Protein AF-A0A485AIQ1-F1 (afdb_monomer)

Foldseek 3Di:
DQDDQDDPQLQVVLLVVVVVVLVVCVVVVNDNQNDEDESDAPPSDDPVSNVSCVVCVVVVCVSVHHYDYDHDDDDDDPVPD

Mean predicted aligned error: 5.19 Å

Radius of gyration: 14.33 Å; Cα contacts (8 Å, |Δi|>4): 67; chains: 1; bounding box: 35×19×40 Å

Solvent-accessible surface area (backbone atoms only — not comparable to full-atom values): 5162 Å² total; per-residue (Å²): 113,74,78,77,63,81,67,96,48,58,53,63,54,52,52,51,50,48,55,57,48,51,57,50,38,46,75,71,72,43,59,71,90,78,50,70,47,61,90,47,42,58,59,51,46,54,72,69,49,39,52,57,37,58,79,48,49,73,63,60,51,79,74,77,47,55,78,47,88,58,79,47,91,73,88,77,82,68,88,84,115

Organism: Kluyvera cryocrescens (NCBI:txid580)

InterPro domains:
  IPR000489 Pterin-binding domain [PF00809] (1-69)
  IPR000489 Pterin-binding domain [PS50972] (1-81)
  IPR011005 Dihydropteroate synthase-like superfamily [G3DSA:3.20.20.20] (1-72)
  IPR011005 Dihydropteroate synthase-like superfamily [SSF51717] (1-69)
  IPR045031 Dihydropteroate synthase-like [PTHR20941] (1-69)

pLDDT: mean 88.91, std 13.64, range [48.12, 98.44]

Nearest PDB structures (foldseek):
  5u10-assembly1_A  TM=1.003E+00  e=1.255E-08  Escherichia coli CFT073
  5jq9-assembly1_B  TM=9.778E-01  e=3.679E-07  Yersinia pestis KIM D27
  3tzf-assembly1_B  TM=9.890E-01  e=9.297E-07  Yersinia pestis
  6ofw-assembly1_B  TM=9.395E-01  e=1.604E-05  Xanthomonas albilineans GPE PC73
  6ofw-assembly1_A  TM=9.382E-01  e=2.550E-05  Xanthomonas albilineans GPE PC73

Sequence (81 aa):
MQDAPKYQDVFAEVNQYFVDQIARCERAGISKDKLLLDPGFGFGKNLSHNYALLARLSEFHHFGLPLFVRYVAQVDDWSTA

Structure (mmCIF, N/CA/C/O backbone):
data_AF-A0A485AIQ1-F1
#
_entry.id   AF-A0A485AIQ1-F1
#
loop_
_atom_site.group_PDB
_atom_site.id
_atom_site.type_symbol
_atom_site.label_atom_id
_atom_site.label_alt_id
_atom_site.label_comp_id
_atom_site.label_asym_id
_atom_site.label_entity_id
_atom_site.label_seq_id
_atom_site.pdbx_PDB_ins_code
_atom_site.Cartn_x
_atom_site.Cartn_y
_atom_site.Cartn_z
_atom_site.occupancy
_atom_site.B_iso_or_equiv
_atom_site.auth_seq_id
_atom_site.auth_comp_id
_atom_site.auth_asym_id
_atom_site.auth_atom_id
_atom_site.pdbx_PDB_model_num
ATOM 1 N N . MET A 1 1 ? 13.817 -10.454 -1.712 1.00 51.12 1 MET A N 1
ATOM 2 C CA . MET A 1 1 ? 12.851 -9.328 -1.783 1.00 51.12 1 MET A CA 1
ATOM 3 C C . MET A 1 1 ? 13.004 -8.475 -3.047 1.00 51.12 1 MET A C 1
ATOM 5 O O . MET A 1 1 ? 12.022 -7.846 -3.405 1.00 51.12 1 MET A O 1
ATOM 9 N N . GLN A 1 2 ? 14.162 -8.465 -3.731 1.00 54.34 2 GLN A N 1
ATOM 10 C CA . GLN A 1 2 ? 14.381 -7.750 -5.009 1.00 54.34 2 GLN A CA 1
ATOM 11 C C . GLN A 1 2 ? 14.720 -8.674 -6.204 1.00 54.34 2 GLN A C 1
ATOM 13 O O . GLN A 1 2 ? 14.962 -8.178 -7.297 1.00 54.34 2 GLN A O 1
ATOM 18 N N . ASP A 1 3 ? 14.696 -10.003 -6.046 1.00 50.69 3 ASP A N 1
ATOM 19 C CA . ASP A 1 3 ? 14.873 -10.906 -7.192 1.00 50.69 3 ASP A CA 1
ATOM 20 C C . ASP A 1 3 ? 13.591 -10.952 -8.029 1.00 50.69 3 ASP A C 1
ATOM 22 O O . ASP A 1 3 ? 12.589 -11.532 -7.614 1.00 50.69 3 ASP A O 1
ATOM 26 N N . ALA A 1 4 ? 13.641 -10.299 -9.193 1.00 60.34 4 ALA A N 1
ATOM 27 C CA . ALA A 1 4 ? 12.635 -10.313 -10.256 1.00 60.34 4 ALA A CA 1
ATOM 28 C C . ALA A 1 4 ? 11.177 -10.140 -9.774 1.00 60.34 4 ALA A C 1
ATOM 30 O O . ALA A 1 4 ? 10.373 -11.067 -9.916 1.00 60.34 4 ALA A O 1
ATOM 31 N N . PRO A 1 5 ? 10.793 -8.964 -9.236 1.00 66.38 5 PRO A N 1
ATOM 32 C CA . PRO A 1 5 ? 9.401 -8.703 -8.897 1.00 66.38 5 PRO A CA 1
ATOM 33 C C . PRO A 1 5 ? 8.531 -8.792 -10.154 1.00 66.38 5 PRO A C 1
ATOM 35 O O . PRO A 1 5 ? 8.744 -8.055 -11.117 1.00 66.38 5 PRO A O 1
ATOM 38 N N . LYS A 1 6 ? 7.557 -9.703 -10.144 1.00 77.75 6 LYS A N 1
ATOM 39 C CA . LYS A 1 6 ? 6.597 -9.900 -11.232 1.00 77.75 6 LYS A CA 1
ATOM 40 C C . LYS A 1 6 ? 5.209 -9.575 -10.709 1.00 77.75 6 LYS A C 1
ATOM 42 O O . LYS A 1 6 ? 4.701 -10.309 -9.871 1.00 77.75 6 LYS A O 1
ATOM 47 N N . TYR A 1 7 ? 4.634 -8.502 -11.230 1.00 84.62 7 TYR A N 1
ATOM 48 C CA . TYR A 1 7 ? 3.222 -8.179 -11.067 1.00 84.62 7 TYR A CA 1
ATOM 49 C C . TYR A 1 7 ? 2.572 -8.237 -12.443 1.00 84.62 7 TYR A C 1
ATOM 51 O O . TYR A 1 7 ? 3.197 -7.856 -13.436 1.00 84.62 7 TYR A O 1
ATOM 59 N N . GLN A 1 8 ? 1.333 -8.713 -12.508 1.00 87.38 8 GLN A N 1
ATOM 60 C CA . GLN A 1 8 ? 0.506 -8.541 -13.703 1.00 87.38 8 GLN A CA 1
ATOM 61 C C . GLN A 1 8 ? -0.154 -7.160 -13.681 1.00 87.38 8 GLN A C 1
ATOM 63 O O . GLN A 1 8 ? -0.144 -6.454 -14.686 1.00 87.38 8 GLN A O 1
ATOM 68 N N . ASP A 1 9 ? -0.652 -6.753 -12.511 1.00 92.81 9 ASP A N 1
ATOM 69 C CA . ASP A 1 9 ? -1.104 -5.394 -12.222 1.00 92.81 9 ASP A CA 1
ATOM 70 C C . ASP A 1 9 ? -0.724 -5.066 -10.775 1.00 92.81 9 ASP A C 1
ATOM 72 O O . ASP A 1 9 ? -1.378 -5.482 -9.815 1.00 92.81 9 ASP A O 1
ATOM 76 N N . VAL A 1 10 ? 0.351 -4.289 -10.622 1.00 94.75 10 VAL A N 1
ATOM 77 C CA . VAL A 1 10 ? 0.875 -3.900 -9.307 1.00 94.75 10 VAL A CA 1
ATOM 78 C C . VAL A 1 10 ? -0.177 -3.197 -8.451 1.00 94.75 10 VAL A C 1
ATOM 80 O O . VAL A 1 10 ? -0.187 -3.373 -7.236 1.00 94.75 10 VAL A O 1
ATOM 83 N N . PHE A 1 11 ? -1.071 -2.412 -9.055 1.00 96.06 11 PHE A N 1
ATOM 84 C CA . PHE A 1 11 ? -2.101 -1.717 -8.300 1.00 96.06 11 PHE A CA 1
ATOM 85 C C . PHE A 1 11 ? -3.151 -2.704 -7.801 1.00 96.06 11 PHE A C 1
ATOM 87 O O . PHE A 1 11 ? -3.470 -2.683 -6.615 1.00 96.06 11 PHE A O 1
ATOM 94 N N . ALA A 1 12 ? -3.664 -3.580 -8.671 1.00 96.75 12 ALA A N 1
ATOM 95 C CA . ALA A 1 12 ? -4.691 -4.548 -8.290 1.00 96.75 12 ALA A CA 1
ATOM 96 C C . ALA A 1 12 ? -4.196 -5.483 -7.176 1.00 96.75 12 ALA A C 1
ATOM 98 O O . ALA A 1 12 ? -4.908 -5.728 -6.201 1.00 96.75 12 ALA A O 1
ATOM 99 N N . GLU A 1 13 ? -2.950 -5.942 -7.282 1.00 96.75 13 GLU A N 1
ATOM 100 C CA . GLU A 1 13 ? -2.330 -6.827 -6.297 1.00 96.75 13 GLU A CA 1
ATOM 101 C C . GLU A 1 13 ? -2.084 -6.113 -4.953 1.00 96.75 13 GLU A C 1
ATOM 103 O O . GLU A 1 13 ? -2.412 -6.658 -3.898 1.00 96.75 13 GLU A O 1
ATOM 108 N N . VAL A 1 14 ? -1.591 -4.866 -4.961 1.00 96.62 14 VAL A N 1
ATOM 109 C CA . VAL A 1 14 ? -1.436 -4.058 -3.732 1.00 96.62 14 VAL A CA 1
ATOM 110 C C . VAL A 1 14 ? -2.795 -3.708 -3.116 1.00 96.62 14 VAL A C 1
A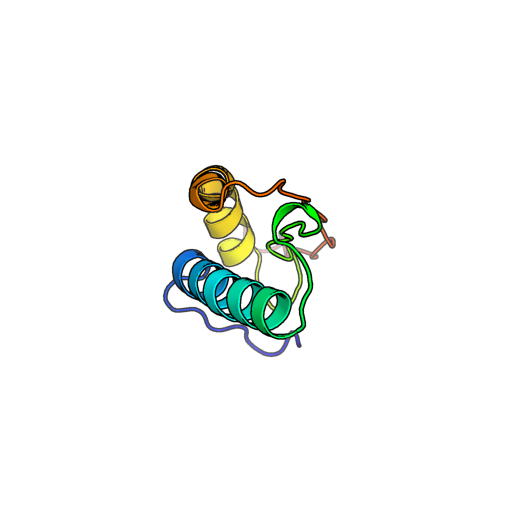TOM 112 O O . VAL A 1 14 ? -2.952 -3.748 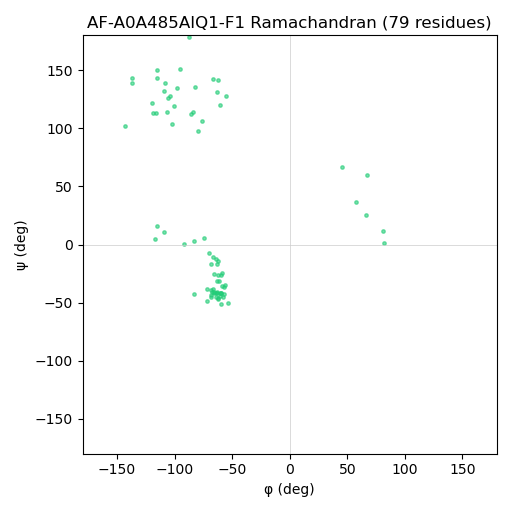-1.896 1.00 96.62 14 VAL A O 1
ATOM 115 N N . ASN A 1 15 ? -3.800 -3.410 -3.939 1.00 97.69 15 ASN A N 1
ATOM 116 C CA . ASN A 1 15 ? -5.157 -3.140 -3.483 1.00 97.69 15 ASN A CA 1
ATOM 117 C C . ASN A 1 15 ? -5.764 -4.359 -2.778 1.00 97.69 15 ASN A C 1
ATOM 119 O O . ASN A 1 15 ? -6.301 -4.226 -1.679 1.00 97.69 15 ASN A O 1
ATOM 123 N N . GLN A 1 16 ? -5.639 -5.549 -3.373 1.00 98.00 16 GLN A N 1
ATOM 124 C CA . GLN A 1 16 ? -6.111 -6.786 -2.752 1.00 98.00 16 GLN A CA 1
ATOM 125 C C . GLN A 1 16 ? -5.363 -7.076 -1.447 1.00 98.00 16 GLN A C 1
ATOM 127 O O . GLN A 1 16 ? -5.981 -7.429 -0.444 1.00 98.00 16 GLN A O 1
ATOM 132 N N . TYR A 1 17 ? -4.049 -6.842 -1.419 1.00 97.44 17 TYR A N 1
ATOM 133 C CA . TYR A 1 17 ? -3.265 -6.970 -0.195 1.00 97.44 17 TYR A CA 1
ATOM 134 C C . TYR A 1 17 ? -3.803 -6.075 0.933 1.00 97.44 17 TYR A C 1
ATOM 136 O O . TYR A 1 17 ? -3.928 -6.532 2.072 1.00 97.44 17 TYR A O 1
ATOM 144 N N . PHE A 1 18 ? -4.171 -4.822 0.641 1.00 98.06 18 PHE A N 1
ATOM 145 C CA . PHE A 1 18 ? -4.776 -3.941 1.643 1.00 98.06 18 PHE A CA 1
ATOM 146 C C . PHE A 1 18 ? -6.130 -4.444 2.141 1.00 98.06 18 PHE A C 1
ATOM 148 O O . PHE A 1 18 ? -6.350 -4.411 3.350 1.00 98.06 18 PHE A O 1
ATOM 155 N N . VAL A 1 19 ? -7.000 -4.956 1.262 1.00 98.19 19 VAL A N 1
ATOM 156 C CA . VAL A 1 19 ? -8.275 -5.581 1.671 1.00 98.19 19 VAL A CA 1
ATOM 157 C C . VAL A 1 19 ? -8.020 -6.672 2.713 1.00 98.19 19 VAL A C 1
ATOM 159 O O . VAL A 1 19 ? -8.604 -6.652 3.800 1.00 98.19 19 VAL A O 1
ATOM 162 N N . ASP A 1 20 ? -7.090 -7.579 2.418 1.00 98.38 20 ASP A N 1
ATOM 163 C CA . ASP A 1 20 ? -6.801 -8.726 3.275 1.00 98.38 20 ASP A CA 1
ATOM 164 C C . ASP A 1 20 ? -6.177 -8.305 4.616 1.00 98.38 20 ASP A C 1
ATOM 166 O O . ASP A 1 20 ? -6.532 -8.846 5.671 1.00 98.38 20 ASP A O 1
ATOM 170 N N . GLN A 1 21 ? -5.261 -7.326 4.605 1.00 98.25 21 GLN A N 1
ATOM 171 C CA . GLN A 1 21 ? -4.617 -6.845 5.831 1.00 98.25 21 GLN A CA 1
ATOM 172 C C . GLN A 1 21 ? -5.560 -6.019 6.710 1.00 98.25 21 GLN A C 1
ATOM 174 O O . GLN A 1 21 ? -5.531 -6.194 7.928 1.00 98.25 21 GLN A O 1
ATOM 179 N N . ILE A 1 22 ? -6.427 -5.182 6.134 1.00 98.25 22 ILE A N 1
ATOM 180 C CA . ILE A 1 22 ? -7.444 -4.446 6.901 1.00 98.25 22 ILE A CA 1
ATOM 181 C C . ILE A 1 22 ? -8.357 -5.445 7.618 1.00 98.25 22 ILE A C 1
ATOM 183 O O . ILE A 1 22 ? -8.476 -5.395 8.842 1.00 98.25 22 ILE A O 1
ATOM 187 N N . ALA A 1 23 ? -8.896 -6.431 6.891 1.00 98.19 23 ALA A N 1
ATOM 188 C CA . ALA A 1 23 ? -9.753 -7.463 7.472 1.00 98.19 23 ALA A CA 1
ATOM 189 C C . ALA A 1 23 ? -9.025 -8.308 8.534 1.00 98.19 23 ALA A C 1
ATOM 191 O O . ALA A 1 23 ? -9.630 -8.810 9.485 1.00 98.19 23 ALA A O 1
ATOM 192 N N . ARG A 1 24 ? -7.711 -8.513 8.392 1.00 98.44 24 ARG A N 1
ATOM 193 C CA . ARG A 1 24 ? -6.886 -9.171 9.414 1.00 98.44 24 ARG A CA 1
ATOM 194 C C . ARG A 1 24 ? -6.751 -8.317 10.676 1.00 98.44 24 ARG A C 1
ATOM 196 O O . ARG A 1 24 ? -6.890 -8.862 11.769 1.00 98.44 24 ARG A O 1
ATOM 203 N N . CYS A 1 25 ? -6.486 -7.020 10.539 1.00 98.25 25 CYS A N 1
ATOM 204 C CA . CYS A 1 25 ? -6.390 -6.085 11.659 1.00 98.25 25 CYS A CA 1
ATOM 205 C C . CYS A 1 25 ? -7.718 -5.977 12.418 1.00 98.25 25 CYS A C 1
ATOM 207 O O . CYS A 1 25 ? -7.728 -6.104 13.642 1.00 98.25 25 CYS A O 1
ATOM 209 N N . GLU A 1 26 ? -8.835 -5.841 11.703 1.00 97.81 26 GLU A N 1
ATOM 210 C CA . GLU A 1 26 ? -10.172 -5.771 12.302 1.00 97.81 26 GLU A CA 1
ATOM 211 C C . GLU A 1 26 ? -10.508 -7.049 13.083 1.00 97.81 26 GLU A C 1
ATOM 213 O O . GLU A 1 26 ? -10.940 -6.977 14.233 1.00 97.81 26 GLU A O 1
ATOM 218 N N . ARG A 1 27 ? -10.213 -8.234 12.524 1.00 98.38 27 ARG A N 1
ATOM 219 C CA . ARG A 1 27 ? -10.374 -9.520 13.233 1.00 98.38 27 ARG A CA 1
ATOM 220 C C . ARG A 1 27 ? -9.497 -9.648 14.478 1.00 98.38 27 ARG A C 1
ATOM 222 O O . ARG A 1 27 ? -9.849 -10.393 15.386 1.00 98.38 27 ARG A O 1
ATOM 229 N N . ALA A 1 28 ? -8.370 -8.944 14.525 1.00 98.38 28 ALA A N 1
ATOM 230 C CA . ALA A 1 28 ? -7.504 -8.878 15.699 1.00 98.38 28 ALA A CA 1
ATOM 231 C C . ALA A 1 28 ? -7.965 -7.825 16.731 1.00 98.38 28 ALA A C 1
ATOM 233 O O . ALA A 1 28 ? -7.284 -7.621 17.733 1.00 98.38 28 ALA A O 1
ATOM 234 N N . GLY A 1 29 ? -9.097 -7.149 16.500 1.00 98.25 29 GLY A N 1
ATOM 235 C CA . GLY A 1 29 ? -9.627 -6.105 17.380 1.00 98.25 29 GLY A CA 1
ATOM 236 C C . GLY A 1 29 ? -8.979 -4.730 17.186 1.00 98.25 29 GLY A C 1
ATOM 237 O O . GLY A 1 29 ? -9.177 -3.834 18.008 1.00 98.25 29 GLY A O 1
ATOM 238 N N . ILE A 1 30 ? -8.202 -4.536 16.116 1.00 98.38 30 ILE A N 1
ATOM 239 C CA . ILE A 1 30 ? -7.637 -3.231 15.767 1.00 98.38 30 ILE A CA 1
ATOM 240 C C . ILE A 1 30 ? -8.681 -2.476 14.951 1.00 98.38 30 ILE A C 1
ATOM 242 O O . ILE A 1 30 ? -8.999 -2.853 13.826 1.00 98.38 30 ILE A O 1
ATOM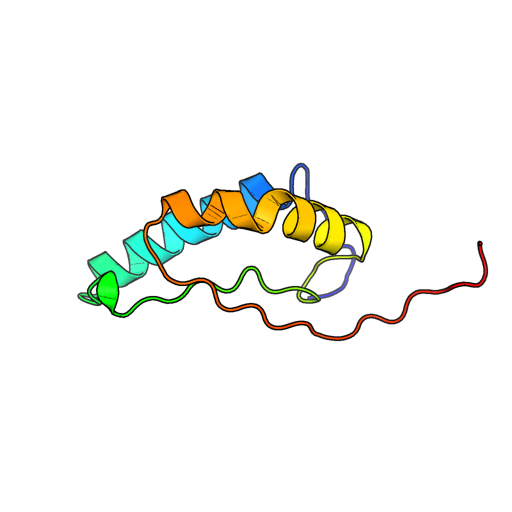 246 N N . SER A 1 31 ? -9.211 -1.403 15.532 1.00 96.56 31 SER A N 1
ATOM 247 C CA . SER A 1 31 ? -10.188 -0.550 14.861 1.00 96.56 31 SER A CA 1
ATOM 248 C C . SER A 1 31 ? -9.596 0.112 13.613 1.00 96.56 31 SER A C 1
ATOM 250 O O . SER A 1 31 ? -8.433 0.525 13.606 1.00 96.56 31 SER A O 1
ATOM 252 N N . LYS A 1 32 ? -10.411 0.213 12.560 1.00 96.19 32 LYS A N 1
ATOM 253 C CA . LYS A 1 32 ? -10.009 0.696 11.235 1.00 96.19 32 LYS A CA 1
ATOM 254 C C . LYS A 1 32 ? -9.437 2.119 11.262 1.00 96.19 32 LYS A C 1
ATOM 256 O O . LYS A 1 32 ? -8.467 2.393 10.571 1.00 96.19 32 LYS A O 1
ATOM 261 N N . ASP A 1 33 ? -9.959 3.001 12.108 1.00 96.56 33 ASP A N 1
ATOM 262 C CA . ASP A 1 33 ? -9.477 4.380 12.309 1.00 96.56 33 ASP A CA 1
ATOM 263 C C . ASP A 1 33 ? -8.036 4.480 12.849 1.00 96.56 33 ASP A C 1
ATOM 265 O O . ASP A 1 33 ? -7.425 5.545 12.784 1.00 96.56 33 ASP A O 1
ATOM 269 N N . LYS A 1 34 ? -7.470 3.377 13.351 1.00 97.06 34 LYS A N 1
ATOM 270 C CA . LYS A 1 34 ? -6.069 3.289 13.794 1.00 97.06 34 LYS A CA 1
ATOM 271 C C . LYS A 1 34 ? -5.114 2.825 12.693 1.00 97.06 34 LYS A C 1
ATOM 273 O O . LYS A 1 34 ? -3.925 2.649 12.960 1.00 97.06 34 LYS A O 1
ATOM 278 N N . LEU A 1 35 ? -5.621 2.565 11.488 1.00 97.81 35 LEU A N 1
ATOM 279 C CA . LEU A 1 35 ? -4.840 2.047 10.370 1.00 97.81 35 LEU A CA 1
ATOM 280 C C . LEU A 1 35 ? -4.361 3.171 9.448 1.00 97.81 35 LEU A C 1
ATOM 282 O O . LEU A 1 35 ? -5.010 4.201 9.280 1.00 97.81 35 LEU A O 1
ATOM 286 N N . LEU A 1 36 ? -3.221 2.922 8.813 1.00 97.38 36 LEU A N 1
ATOM 287 C CA . LEU A 1 36 ? -2.586 3.768 7.810 1.00 97.38 36 LEU A CA 1
ATOM 288 C C . LEU A 1 36 ? -2.098 2.856 6.684 1.00 97.38 36 LEU A C 1
ATOM 290 O O . LEU A 1 36 ? -1.581 1.772 6.965 1.00 97.38 36 LEU A O 1
ATOM 294 N N . LEU A 1 37 ? -2.256 3.272 5.429 1.00 97.69 37 LEU A N 1
ATOM 295 C CA . LEU A 1 37 ? -1.843 2.465 4.278 1.00 97.69 37 LEU A CA 1
ATOM 296 C C . LEU A 1 37 ? -0.547 3.009 3.668 1.00 97.69 37 LEU A C 1
ATOM 298 O O . LEU A 1 37 ? -0.473 4.190 3.335 1.00 97.69 37 LEU A O 1
ATOM 302 N N . ASP A 1 38 ? 0.447 2.135 3.487 1.00 96.56 38 ASP A N 1
ATOM 303 C CA . ASP A 1 38 ? 1.697 2.417 2.764 1.00 96.56 38 ASP A CA 1
ATOM 304 C C . ASP A 1 38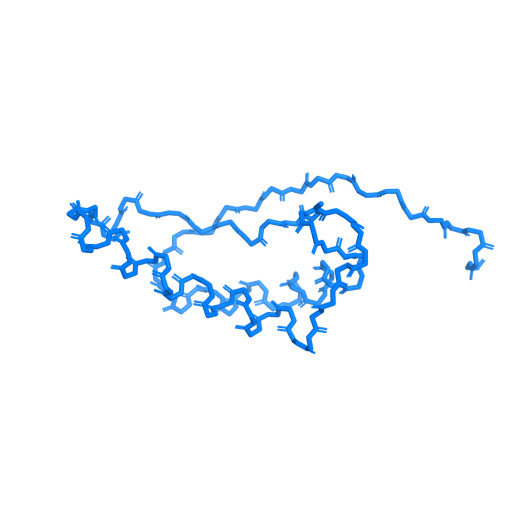 ? 1.817 1.479 1.548 1.00 96.56 38 ASP A C 1
ATOM 306 O O . ASP A 1 38 ? 1.972 0.267 1.734 1.00 96.56 38 ASP A O 1
ATOM 310 N N . PRO A 1 39 ? 1.749 1.995 0.302 1.00 94.81 39 PRO A N 1
ATOM 311 C CA . PRO A 1 39 ? 1.911 1.192 -0.919 1.00 94.81 39 PRO A CA 1
ATOM 312 C C . PRO A 1 39 ? 3.325 0.607 -1.110 1.00 94.81 39 PRO A C 1
ATOM 314 O O . PRO A 1 39 ? 3.540 -0.255 -1.972 1.00 94.81 39 PRO A O 1
ATOM 317 N N . GLY A 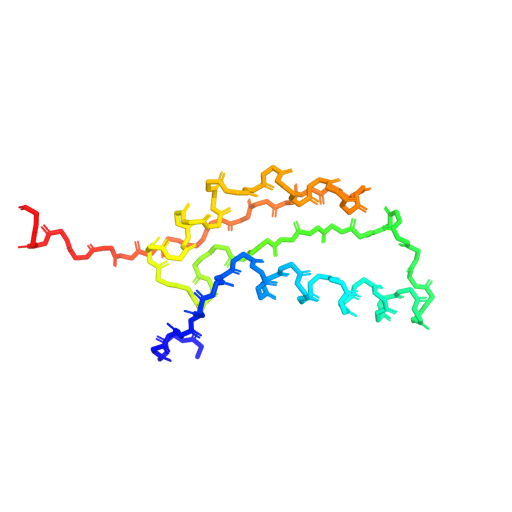1 40 ? 4.301 1.052 -0.312 1.00 93.19 40 GLY A N 1
ATOM 318 C CA . GLY A 1 40 ? 5.643 0.484 -0.232 1.00 93.19 40 GLY A CA 1
ATOM 319 C C . GLY A 1 40 ? 6.457 0.686 -1.506 1.00 93.19 40 GLY A C 1
ATOM 320 O O . GLY A 1 40 ? 6.885 -0.292 -2.129 1.00 93.19 40 GLY A O 1
ATOM 321 N N . PHE A 1 41 ? 6.675 1.942 -1.904 1.00 92.44 41 PHE A N 1
ATOM 322 C CA . PHE A 1 41 ? 7.529 2.269 -3.048 1.00 92.44 41 PHE A CA 1
ATOM 323 C C . PHE A 1 41 ? 8.974 1.826 -2.789 1.00 92.44 41 PHE A C 1
ATOM 325 O O . PHE A 1 41 ? 9.542 2.085 -1.727 1.00 92.44 41 PHE A O 1
ATOM 332 N N . GLY A 1 42 ? 9.564 1.134 -3.765 1.00 86.56 42 GLY A N 1
ATOM 333 C CA . GLY A 1 42 ? 10.921 0.583 -3.657 1.00 86.56 42 GLY A CA 1
ATOM 334 C C . GLY A 1 42 ? 11.033 -0.752 -2.902 1.00 86.56 42 GLY A C 1
ATOM 335 O O . GLY A 1 42 ? 12.129 -1.306 -2.803 1.00 86.56 42 GLY A O 1
ATOM 336 N N . PHE A 1 43 ? 9.921 -1.325 -2.424 1.00 87.88 43 PHE A N 1
ATOM 337 C CA . PHE A 1 43 ? 9.889 -2.652 -1.795 1.00 87.88 43 PHE A CA 1
ATOM 338 C C . PHE A 1 43 ? 9.352 -3.704 -2.763 1.00 87.88 43 PHE A C 1
ATOM 340 O O . PHE A 1 43 ? 8.144 -3.779 -2.997 1.00 87.88 43 PHE A O 1
ATOM 347 N N . GLY A 1 44 ? 10.253 -4.519 -3.325 1.00 86.56 44 GLY A N 1
ATOM 348 C CA . GLY A 1 44 ? 9.888 -5.602 -4.243 1.00 86.56 44 GLY A CA 1
ATOM 349 C C . GLY A 1 44 ? 9.111 -5.111 -5.460 1.00 86.56 44 GLY A C 1
ATOM 350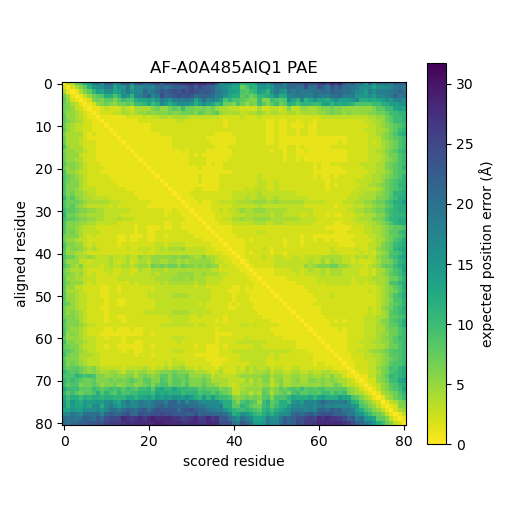 O O . GLY A 1 44 ? 8.180 -5.776 -5.893 1.00 86.56 44 GLY A O 1
ATOM 351 N N . LYS A 1 45 ? 9.456 -3.924 -5.967 1.00 89.12 45 LYS A N 1
ATOM 352 C CA . LYS A 1 45 ? 8.893 -3.257 -7.148 1.00 89.12 45 LYS A CA 1
ATOM 353 C C . LYS A 1 45 ? 10.057 -2.672 -7.945 1.00 89.12 45 LYS A C 1
ATOM 355 O O . LYS A 1 45 ? 11.022 -2.219 -7.335 1.00 89.12 45 LYS A O 1
ATOM 360 N N . ASN A 1 46 ? 9.982 -2.703 -9.273 1.00 89.06 46 ASN A N 1
ATOM 361 C CA . ASN A 1 46 ? 10.909 -1.957 -10.126 1.00 89.06 46 ASN A CA 1
ATOM 362 C C . ASN A 1 46 ? 10.370 -0.531 -10.347 1.00 89.06 46 ASN A C 1
ATOM 364 O O . ASN A 1 46 ? 9.276 -0.191 -9.881 1.00 89.06 46 ASN A O 1
ATOM 368 N N . LEU A 1 47 ? 11.120 0.289 -11.080 1.00 89.00 47 LEU A N 1
ATOM 369 C CA . LEU A 1 47 ? 10.748 1.672 -11.351 1.00 89.00 47 LEU A CA 1
ATOM 370 C C . LEU A 1 47 ? 9.385 1.795 -12.057 1.00 89.00 47 LEU A C 1
ATOM 372 O O . LEU A 1 47 ? 8.535 2.576 -11.632 1.00 89.00 47 LEU A O 1
ATOM 376 N N . SER A 1 48 ? 9.134 0.979 -13.085 1.00 90.31 48 SER A N 1
ATOM 377 C CA . SER A 1 48 ? 7.863 0.979 -13.821 1.00 90.31 48 SER A CA 1
ATOM 378 C C . SER A 1 48 ? 6.674 0.647 -12.917 1.00 90.31 48 SER A C 1
ATOM 380 O O . SER A 1 48 ? 5.643 1.312 -12.988 1.00 90.31 48 SER A O 1
ATOM 382 N N . HIS A 1 49 ? 6.822 -0.328 -12.017 1.00 92.44 49 HIS A N 1
ATOM 383 C CA . HIS A 1 49 ? 5.806 -0.659 -11.018 1.00 92.44 49 HIS A CA 1
ATOM 384 C C . HIS A 1 49 ? 5.563 0.505 -10.052 1.00 92.44 49 HIS A C 1
ATOM 386 O O . HIS A 1 49 ? 4.414 0.799 -9.730 1.00 92.44 49 HIS A O 1
ATOM 392 N N . ASN A 1 50 ? 6.619 1.190 -9.604 1.00 92.69 50 ASN A N 1
ATOM 393 C CA . ASN A 1 50 ? 6.472 2.352 -8.731 1.00 92.69 50 ASN A CA 1
ATOM 394 C C . ASN A 1 50 ? 5.735 3.496 -9.434 1.00 92.69 50 ASN A C 1
ATOM 396 O O . ASN A 1 50 ? 4.814 4.055 -8.850 1.00 92.69 50 ASN A O 1
ATOM 400 N N . TYR A 1 51 ? 6.068 3.820 -10.684 1.00 92.62 51 TYR A N 1
ATOM 401 C CA . TYR A 1 51 ? 5.350 4.866 -11.417 1.00 92.62 51 TYR A CA 1
ATOM 402 C C . TYR A 1 51 ? 3.896 4.492 -11.708 1.00 92.62 51 TYR A C 1
ATOM 404 O O . TYR A 1 51 ? 3.016 5.333 -11.533 1.00 92.62 51 TYR A O 1
ATOM 412 N N . ALA A 1 52 ? 3.620 3.236 -12.076 1.00 94.06 52 ALA A N 1
ATOM 413 C CA . ALA A 1 52 ? 2.252 2.754 -12.271 1.00 94.06 52 ALA A CA 1
ATOM 414 C C . ALA A 1 52 ? 1.414 2.872 -10.986 1.00 94.06 52 ALA A C 1
ATOM 416 O O . ALA A 1 52 ? 0.268 3.316 -11.023 1.00 94.06 52 ALA A O 1
ATOM 417 N N . LEU A 1 53 ? 2.003 2.530 -9.837 1.00 94.94 53 LEU A N 1
ATOM 418 C CA . LEU A 1 53 ? 1.359 2.652 -8.531 1.00 94.94 53 LEU A CA 1
ATOM 419 C C . LEU A 1 53 ? 1.160 4.120 -8.124 1.00 94.94 53 LEU A C 1
ATOM 421 O O . LEU A 1 53 ? 0.113 4.469 -7.586 1.00 94.94 53 LEU A O 1
ATOM 425 N N . LEU A 1 54 ? 2.139 4.987 -8.406 1.00 94.94 54 LEU A N 1
ATOM 426 C CA . LEU A 1 54 ? 2.069 6.419 -8.111 1.00 94.94 54 LEU A CA 1
ATOM 427 C C . LEU A 1 54 ? 0.977 7.113 -8.933 1.00 94.94 54 LEU A C 1
ATOM 429 O O . LEU A 1 54 ? 0.222 7.913 -8.387 1.00 94.94 54 LEU A O 1
ATOM 433 N N . ALA A 1 55 ? 0.854 6.769 -10.218 1.00 96.69 55 ALA A N 1
ATOM 434 C CA . ALA A 1 55 ? -0.175 7.306 -11.110 1.00 96.69 55 ALA A CA 1
ATOM 435 C C . ALA A 1 55 ? -1.603 7.000 -10.627 1.00 96.69 55 ALA A C 1
ATOM 437 O O . ALA A 1 55 ? -2.530 7.751 -10.918 1.00 96.69 55 ALA A O 1
ATOM 438 N N . ARG A 1 56 ? -1.765 5.912 -9.867 1.00 97.31 56 ARG A N 1
ATOM 439 C CA . ARG A 1 56 ? -3.044 5.416 -9.342 1.00 97.31 56 ARG A CA 1
ATOM 440 C C . ARG A 1 56 ? -3.180 5.591 -7.828 1.00 97.31 56 ARG A C 1
ATOM 442 O O . ARG A 1 56 ? -4.104 5.059 -7.220 1.00 97.31 56 ARG A O 1
ATOM 449 N N . LEU A 1 57 ? -2.276 6.343 -7.195 1.00 96.50 57 LEU A N 1
ATOM 450 C CA . LEU A 1 57 ? -2.206 6.475 -5.736 1.00 96.50 57 LEU A CA 1
ATOM 451 C C . LEU A 1 57 ? -3.519 6.992 -5.125 1.00 96.50 57 LEU A C 1
ATOM 453 O O . LEU A 1 57 ? -3.916 6.543 -4.051 1.00 96.50 57 LEU A O 1
ATOM 457 N N . SER A 1 58 ? -4.203 7.910 -5.814 1.00 96.56 58 SER A N 1
ATOM 458 C CA . SER A 1 58 ? -5.466 8.496 -5.352 1.00 96.56 58 SER A CA 1
ATOM 459 C C . SER A 1 58 ? -6.608 7.484 -5.272 1.00 96.56 58 SER A C 1
ATOM 461 O O . SER A 1 58 ? -7.522 7.667 -4.469 1.00 96.56 58 SER A O 1
ATOM 463 N N . GLU A 1 59 ? -6.560 6.398 -6.046 1.00 98.06 59 GLU A N 1
ATOM 464 C CA . GLU A 1 59 ? -7.596 5.368 -6.015 1.00 98.06 59 GLU A CA 1
ATOM 465 C C . GLU A 1 59 ? -7.656 4.699 -4.632 1.00 98.06 59 GLU A C 1
ATOM 467 O O . GLU A 1 59 ? -8.745 4.391 -4.161 1.00 98.06 59 GLU A O 1
ATOM 472 N N . PHE A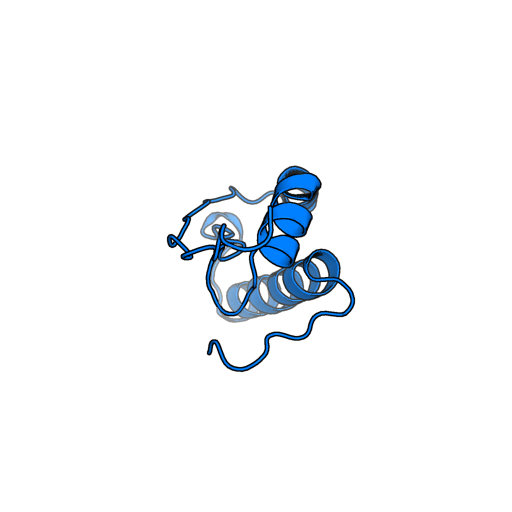 1 60 ? -6.536 4.585 -3.903 1.00 98.00 60 PHE A N 1
ATOM 473 C CA . PHE A 1 60 ? -6.516 4.002 -2.552 1.00 98.00 60 PHE A CA 1
ATOM 474 C C . PHE A 1 60 ? -7.325 4.788 -1.506 1.00 98.00 60 PHE A C 1
ATOM 476 O O . PHE A 1 60 ? -7.608 4.257 -0.430 1.00 98.00 60 PHE A O 1
ATOM 483 N N . HIS A 1 61 ? -7.764 6.017 -1.799 1.00 97.00 61 HIS A N 1
ATOM 484 C CA . HIS A 1 61 ? -8.672 6.745 -0.908 1.00 97.00 61 HIS A CA 1
ATOM 485 C C . HIS A 1 61 ? -10.036 6.060 -0.738 1.00 97.00 61 HIS A C 1
ATOM 487 O O . HIS A 1 61 ? -10.722 6.345 0.245 1.00 97.00 61 HIS A O 1
ATOM 493 N N . HIS A 1 62 ? -10.415 5.115 -1.614 1.00 97.31 62 HIS A N 1
ATOM 494 C CA . HIS A 1 62 ? -11.655 4.338 -1.461 1.00 97.31 62 HIS A CA 1
ATOM 495 C C . HIS A 1 62 ? -11.715 3.552 -0.138 1.00 97.31 62 HIS A C 1
ATOM 497 O O . HIS A 1 62 ? -12.801 3.318 0.391 1.00 97.31 62 HIS A O 1
ATOM 503 N N . PHE A 1 63 ? -10.562 3.229 0.464 1.00 97.31 63 PHE A N 1
ATOM 504 C CA . PHE A 1 63 ? -10.509 2.561 1.764 1.00 97.31 63 PHE A CA 1
ATOM 505 C C . PHE A 1 63 ? -10.981 3.447 2.925 1.00 97.31 63 PHE A C 1
ATOM 507 O O . PHE A 1 63 ? -11.272 2.918 4.002 1.00 97.31 63 PHE A O 1
ATOM 514 N N . GLY A 1 64 ? -11.060 4.770 2.736 1.00 97.12 64 GLY A N 1
ATOM 515 C CA . GLY A 1 64 ? -11.380 5.727 3.799 1.00 97.12 64 GLY A CA 1
ATOM 516 C C . GLY A 1 64 ? -10.301 5.804 4.883 1.00 97.12 64 GLY A C 1
ATOM 517 O O . GLY A 1 64 ? -10.607 6.120 6.029 1.00 97.12 64 GLY A O 1
ATOM 518 N N . LEU A 1 65 ? -9.057 5.463 4.535 1.00 97.69 65 LEU A N 1
ATOM 519 C CA . LEU A 1 65 ? -7.899 5.460 5.427 1.00 97.69 65 LEU A CA 1
ATOM 520 C C . LEU A 1 65 ? -6.868 6.498 4.973 1.00 97.69 65 LEU A C 1
ATOM 522 O O . LEU A 1 65 ? -6.756 6.753 3.768 1.00 97.69 65 LEU A O 1
ATOM 526 N N . PRO A 1 66 ? -6.088 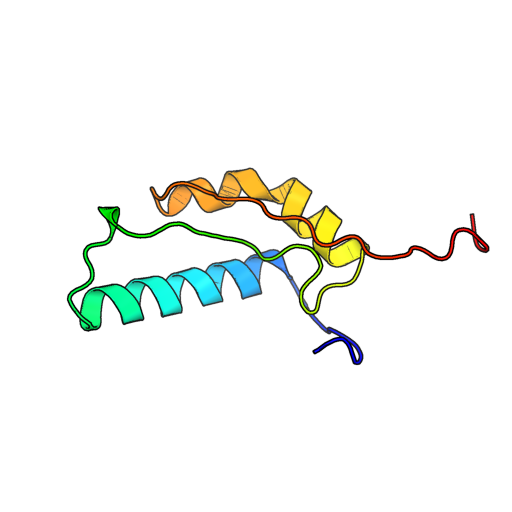7.087 5.895 1.00 97.31 66 PRO A N 1
ATOM 527 C CA . PRO A 1 66 ? -5.003 7.963 5.501 1.00 97.31 66 PRO A CA 1
ATOM 528 C C . PRO A 1 66 ? -3.910 7.160 4.781 1.00 97.31 66 PRO A C 1
ATOM 530 O O . PRO A 1 66 ? -3.605 6.014 5.130 1.00 97.31 66 PRO A O 1
ATOM 533 N N . LEU A 1 67 ? -3.322 7.783 3.761 1.00 96.69 67 LEU A N 1
ATOM 534 C CA . LEU A 1 67 ? -2.203 7.229 3.010 1.00 96.69 67 LEU A CA 1
ATOM 535 C C . LEU A 1 67 ? -0.899 7.815 3.540 1.00 96.69 67 LEU A C 1
ATOM 537 O O . LEU A 1 67 ? -0.781 9.027 3.724 1.00 96.69 67 LEU A O 1
ATOM 541 N N . PHE A 1 68 ? 0.091 6.958 3.741 1.00 95.06 68 PHE A N 1
ATOM 542 C CA . PHE A 1 68 ? 1.453 7.353 4.052 1.00 95.06 68 PHE A CA 1
ATOM 543 C C . PHE A 1 68 ? 2.381 6.835 2.974 1.00 95.06 68 PHE A C 1
ATOM 545 O O . PHE A 1 68 ? 2.444 5.640 2.709 1.00 95.06 68 PHE A O 1
ATOM 552 N N . VAL A 1 69 ? 3.101 7.751 2.340 1.00 90.69 69 VAL A N 1
ATOM 553 C CA . VAL A 1 69 ? 4.001 7.416 1.246 1.00 90.69 69 VAL A CA 1
ATOM 554 C C . VAL A 1 69 ? 5.426 7.523 1.745 1.00 90.69 69 VAL A C 1
ATOM 556 O O . VAL A 1 69 ? 5.915 8.612 2.043 1.00 90.69 69 VAL A O 1
ATOM 559 N N . ARG A 1 70 ? 6.109 6.382 1.787 1.00 87.56 70 ARG A N 1
ATOM 560 C CA . ARG A 1 70 ? 7.559 6.330 1.938 1.00 87.56 70 ARG A CA 1
ATOM 561 C C . ARG A 1 70 ? 8.181 5.875 0.628 1.00 87.56 70 ARG A C 1
ATOM 563 O O . ARG A 1 70 ? 7.773 4.864 0.061 1.00 87.56 70 ARG A O 1
ATOM 570 N N . TYR A 1 71 ? 9.208 6.595 0.193 1.00 85.69 71 TYR A N 1
ATOM 571 C CA . TYR A 1 71 ? 10.008 6.232 -0.967 1.00 85.69 71 TYR A CA 1
ATOM 572 C C . TYR A 1 71 ? 11.371 5.703 -0.524 1.00 85.69 71 TYR A C 1
ATOM 574 O O . TYR A 1 71 ? 12.085 6.373 0.223 1.00 85.69 71 TYR A O 1
ATOM 582 N N . VAL A 1 72 ? 11.732 4.505 -0.981 1.00 85.50 72 VAL A N 1
ATOM 583 C CA . VAL A 1 72 ? 13.104 3.995 -0.884 1.00 85.50 72 VAL A CA 1
ATOM 584 C C . VAL A 1 72 ? 13.757 4.184 -2.240 1.00 85.50 72 VAL A C 1
ATOM 586 O O . VAL A 1 72 ? 13.272 3.649 -3.235 1.00 85.50 72 VAL A O 1
ATOM 589 N N . ALA A 1 73 ? 14.840 4.962 -2.267 1.00 79.88 73 ALA A N 1
ATOM 590 C CA . ALA A 1 73 ? 15.557 5.265 -3.495 1.00 79.88 73 ALA A CA 1
ATOM 591 C C . ALA A 1 73 ? 15.988 3.975 -4.202 1.00 79.88 73 ALA A C 1
ATOM 593 O O . ALA A 1 73 ? 16.614 3.099 -3.604 1.00 79.88 73 ALA A O 1
ATOM 594 N N . GLN A 1 7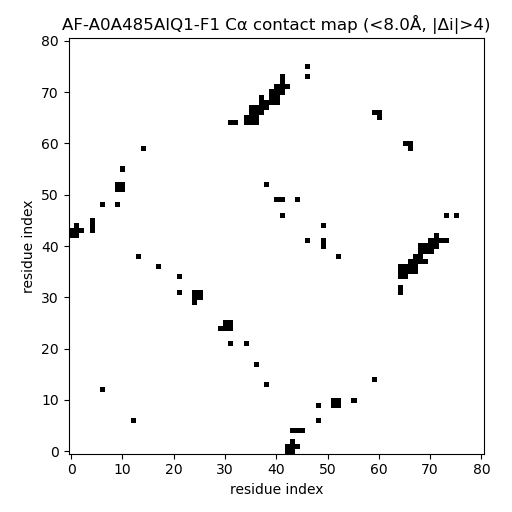4 ? 15.645 3.883 -5.481 1.00 74.06 74 GLN A N 1
ATOM 595 C CA . GLN A 1 74 ? 16.134 2.853 -6.382 1.00 74.06 74 GLN A CA 1
ATOM 596 C C . GLN A 1 74 ? 17.108 3.509 -7.351 1.00 74.06 74 GLN A C 1
ATOM 598 O O . GLN A 1 74 ? 16.889 4.643 -7.774 1.00 74.06 74 GLN A O 1
ATOM 603 N N . VAL A 1 75 ? 18.208 2.821 -7.641 1.00 73.06 75 VAL A N 1
ATOM 604 C CA . VAL A 1 75 ? 19.171 3.283 -8.636 1.00 73.06 75 VAL A CA 1
ATOM 605 C C . VAL A 1 75 ? 18.652 2.837 -9.991 1.00 73.06 75 VAL A C 1
ATOM 607 O O . VAL A 1 75 ? 18.570 1.637 -10.247 1.00 73.06 75 VAL A O 1
ATOM 610 N N . ASP A 1 76 ? 18.294 3.803 -10.827 1.00 65.25 76 ASP A N 1
ATOM 611 C CA . ASP A 1 76 ? 18.083 3.556 -12.245 1.00 65.25 76 ASP A CA 1
ATOM 612 C C . ASP A 1 76 ? 19.419 3.561 -12.970 1.00 65.25 76 ASP A C 1
ATOM 614 O O . ASP A 1 76 ? 20.266 4.434 -12.755 1.00 65.25 76 ASP A O 1
ATOM 618 N N . ASP A 1 77 ? 19.593 2.586 -13.851 1.00 63.09 77 ASP A N 1
ATOM 619 C CA . ASP A 1 77 ? 20.657 2.614 -14.835 1.00 63.09 77 ASP A CA 1
ATOM 620 C C . ASP A 1 77 ? 20.232 3.533 -15.990 1.00 63.09 77 ASP A C 1
ATOM 622 O O . ASP A 1 77 ? 19.471 3.150 -16.876 1.00 63.09 77 ASP A O 1
ATOM 626 N N . TRP A 1 78 ? 20.704 4.780 -15.955 1.00 59.97 78 TRP A N 1
ATOM 627 C CA . TRP A 1 78 ? 20.468 5.775 -17.006 1.00 59.97 78 TRP A CA 1
ATOM 628 C C . TRP A 1 78 ? 21.304 5.525 -18.274 1.00 59.97 78 TRP A C 1
ATOM 630 O O . TRP A 1 78 ? 21.274 6.348 -19.184 1.00 59.97 78 TRP A O 1
ATOM 640 N N . SER A 1 79 ? 22.054 4.419 -18.367 1.00 63.91 79 SER A N 1
ATOM 641 C CA . SER A 1 79 ? 22.917 4.133 -19.524 1.00 63.91 79 SER A CA 1
ATOM 642 C C . SER A 1 79 ? 22.167 3.793 -20.818 1.00 63.91 79 SER A C 1
ATOM 644 O O . SER A 1 79 ? 22.796 3.701 -21.873 1.00 63.91 79 SER A O 1
ATOM 646 N N . THR A 1 80 ? 20.841 3.634 -20.768 1.00 53.44 80 THR A N 1
ATOM 647 C CA . THR A 1 80 ? 20.005 3.288 -21.931 1.00 53.44 80 THR A CA 1
ATOM 648 C C . THR A 1 80 ? 19.003 4.373 -22.351 1.00 53.44 80 THR A C 1
ATOM 650 O O . THR A 1 80 ? 18.071 4.055 -23.091 1.00 53.44 80 THR A O 1
ATOM 653 N N . ALA A 1 81 ? 19.159 5.621 -21.892 1.00 48.12 81 ALA A N 1
ATOM 654 C CA . ALA A 1 81 ? 18.368 6.771 -22.355 1.00 48.12 81 ALA A CA 1
ATOM 655 C C . ALA A 1 81 ? 19.114 7.606 -23.407 1.00 48.12 81 ALA A C 1
ATOM 657 O O . ALA A 1 81 ? 20.331 7.835 -23.225 1.00 48.12 81 ALA A O 1
#

Secondary structure (DSSP, 8-state):
--S----S-HHHHHHHHHHHHHHHHHHTT--GGG--B---BTSS--HHHHHHHHHTGGGGGGG-S-B---B------GGG-